Protein AF-A0A8T1C5H4-F1 (afdb_monomer_lite)

Structure (mmCIF, N/CA/C/O backbone):
data_AF-A0A8T1C5H4-F1
#
_entry.id   AF-A0A8T1C5H4-F1
#
loop_
_atom_site.group_PDB
_atom_site.id
_atom_site.type_symbol
_atom_site.label_atom_id
_atom_site.label_alt_id
_atom_site.label_comp_id
_atom_site.label_asym_id
_atom_site.label_entity_id
_atom_site.label_seq_id
_atom_site.pdbx_PDB_ins_code
_atom_site.Cartn_x
_atom_site.Cartn_y
_atom_site.Cartn_z
_atom_site.occupancy
_atom_site.B_iso_or_equiv
_atom_site.auth_seq_id
_atom_site.auth_comp_id
_atom_site.auth_asym_id
_atom_site.auth_atom_id
_atom_site.pdbx_PDB_model_num
ATOM 1 N N . MET A 1 1 ? -8.746 -20.537 15.051 1.00 35.34 1 MET A N 1
ATOM 2 C CA . MET A 1 1 ? -10.133 -20.468 15.560 1.00 35.34 1 MET A CA 1
ATOM 3 C C . MET A 1 1 ? -10.384 -19.018 15.946 1.00 35.34 1 MET A C 1
ATOM 5 O O . MET A 1 1 ? -9.800 -18.559 16.916 1.00 35.34 1 MET A O 1
ATOM 9 N N . VAL A 1 2 ? -11.097 -18.252 15.117 1.00 45.50 2 VAL A N 1
ATOM 10 C CA . VAL A 1 2 ? -11.329 -16.818 15.372 1.00 45.50 2 VAL A CA 1
ATOM 11 C C . VAL A 1 2 ? -12.576 -16.686 16.237 1.00 45.50 2 VAL A C 1
ATOM 13 O O . VAL A 1 2 ? -13.652 -17.126 15.845 1.00 45.50 2 VAL A O 1
ATOM 16 N N . ASN A 1 3 ? -12.412 -16.151 17.444 1.00 45.94 3 ASN A N 1
ATOM 17 C CA . ASN A 1 3 ? -13.494 -15.988 18.408 1.00 45.94 3 ASN A CA 1
ATOM 18 C C . ASN A 1 3 ? -14.272 -14.705 18.080 1.00 45.94 3 ASN A C 1
ATOM 20 O O . ASN A 1 3 ? -13.856 -13.607 18.443 1.00 45.94 3 ASN A O 1
ATOM 24 N N . PHE A 1 4 ? -15.404 -14.842 17.386 1.00 54.69 4 PHE A N 1
ATOM 25 C CA . PHE A 1 4 ? -16.305 -13.732 17.039 1.00 54.69 4 PHE A CA 1
ATOM 26 C C . PHE A 1 4 ? -17.114 -13.200 18.244 1.00 54.69 4 PHE A C 1
ATOM 28 O O . PHE A 1 4 ? -17.882 -12.255 18.101 1.00 54.69 4 PHE A O 1
ATOM 35 N N . ALA A 1 5 ? -16.957 -13.810 19.426 1.00 46.12 5 ALA A N 1
ATOM 36 C CA . ALA A 1 5 ? -17.817 -13.600 20.592 1.00 46.12 5 ALA A CA 1
ATOM 37 C C . ALA A 1 5 ? -17.280 -12.618 21.653 1.00 46.12 5 ALA A C 1
ATOM 39 O O . ALA A 1 5 ? -18.001 -12.312 22.600 1.00 46.12 5 ALA A O 1
ATOM 40 N N . LEU A 1 6 ? -16.058 -12.087 21.525 1.00 53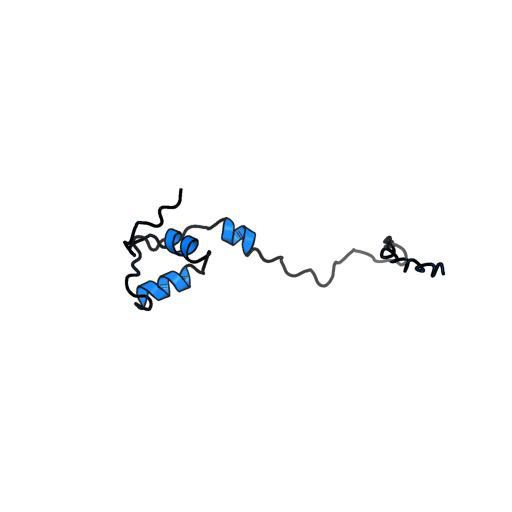.03 6 LEU A N 1
ATOM 41 C CA . LEU A 1 6 ? -15.584 -11.041 22.440 1.00 53.03 6 LEU A CA 1
ATOM 42 C C . LEU A 1 6 ? -16.110 -9.683 21.969 1.00 53.03 6 LEU A C 1
ATOM 44 O O . LEU A 1 6 ? -15.511 -9.019 21.125 1.00 53.03 6 LEU A O 1
ATOM 48 N N . ARG A 1 7 ? -17.270 -9.323 22.527 1.00 52.03 7 ARG A N 1
ATOM 49 C CA . ARG A 1 7 ? -17.967 -8.029 22.429 1.00 52.03 7 ARG A CA 1
ATOM 50 C C . ARG A 1 7 ? -17.200 -6.851 23.027 1.00 52.03 7 ARG A C 1
ATOM 52 O O . ARG A 1 7 ? -17.704 -5.732 23.003 1.00 52.03 7 ARG A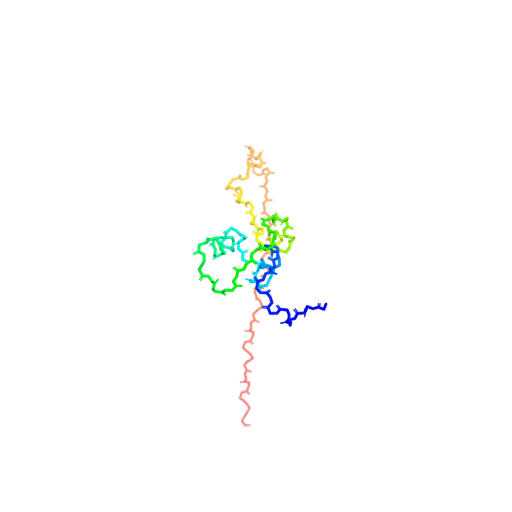 O 1
ATOM 59 N N . ASP A 1 8 ? -16.002 -7.073 23.535 1.00 60.97 8 ASP A N 1
ATOM 60 C CA . ASP A 1 8 ? -15.205 -5.996 24.076 1.00 60.97 8 ASP A CA 1
ATOM 61 C C . ASP A 1 8 ? -14.574 -5.301 22.876 1.00 60.97 8 ASP A C 1
ATOM 63 O O . ASP A 1 8 ? -13.629 -5.804 22.269 1.00 60.97 8 ASP A O 1
ATOM 67 N N . GLY A 1 9 ? -15.088 -4.128 22.505 1.00 62.69 9 GLY A N 1
ATOM 68 C CA . GLY A 1 9 ? -14.465 -3.260 21.499 1.00 62.69 9 GLY A CA 1
ATOM 69 C C . GLY A 1 9 ? -13.077 -2.743 21.914 1.00 62.69 9 GLY A C 1
ATOM 70 O O . GLY A 1 9 ? -12.555 -1.805 21.329 1.00 62.69 9 GLY A O 1
ATOM 71 N N . VAL A 1 10 ? -12.473 -3.381 22.913 1.00 77.50 10 VAL A N 1
ATOM 72 C CA . VAL A 1 10 ? -11.197 -3.137 23.554 1.00 77.50 10 VAL A CA 1
ATOM 73 C C . VAL A 1 10 ? -10.236 -4.215 23.041 1.00 77.50 10 VAL A C 1
ATOM 75 O O . VAL A 1 10 ? -10.165 -5.311 23.588 1.00 77.50 10 VAL A O 1
ATOM 78 N N . THR A 1 11 ? -9.511 -3.929 21.958 1.00 88.06 11 THR A N 1
ATOM 79 C CA . THR A 1 11 ? -8.498 -4.850 21.401 1.00 88.06 11 THR A CA 1
ATOM 80 C C . THR A 1 11 ? -7.264 -4.100 20.916 1.00 88.06 11 THR A C 1
ATOM 82 O O . THR A 1 11 ? -7.275 -2.876 20.794 1.00 88.06 11 THR A O 1
ATOM 85 N N . ASP A 1 12 ? -6.189 -4.822 20.615 1.00 93.38 12 ASP A N 1
ATOM 86 C CA . ASP A 1 12 ? -4.969 -4.236 20.060 1.00 93.38 12 ASP A CA 1
ATOM 87 C C . ASP A 1 12 ? -5.173 -3.685 18.642 1.00 93.38 12 ASP A C 1
ATOM 89 O O . ASP A 1 12 ? -6.010 -4.167 17.872 1.00 93.38 12 ASP A O 1
ATOM 93 N N . LEU A 1 13 ? -4.359 -2.693 18.272 1.00 95.06 13 LEU A N 1
ATOM 94 C CA . LEU A 1 13 ? -4.361 -2.090 16.937 1.00 95.06 13 LEU A CA 1
ATOM 95 C C . LEU A 1 13 ? -4.140 -3.130 15.824 1.00 95.06 13 LEU A C 1
ATOM 97 O O . LEU A 1 13 ? -4.783 -3.052 14.778 1.00 95.06 13 LEU A O 1
ATOM 101 N N . GLN A 1 14 ? -3.293 -4.134 16.072 1.00 94.94 14 GLN A N 1
ATOM 102 C CA . GLN A 1 14 ? -3.065 -5.263 15.164 1.00 94.94 14 GLN A CA 1
ATOM 103 C C . GLN A 1 14 ? -4.344 -6.083 14.919 1.00 94.94 14 GLN A C 1
ATOM 105 O O . GLN A 1 14 ? -4.675 -6.418 13.784 1.00 94.94 14 GLN A O 1
ATOM 110 N N . CYS A 1 15 ? -5.109 -6.355 15.978 1.00 93.69 15 CYS A N 1
ATOM 111 C CA . CYS A 1 15 ? -6.347 -7.127 15.891 1.00 93.69 15 CYS A CA 1
ATOM 112 C C . CYS A 1 15 ? -7.419 -6.362 15.101 1.00 93.69 15 CYS A C 1
ATOM 114 O O . CYS A 1 15 ? -8.063 -6.920 14.211 1.00 93.69 15 CYS A O 1
ATOM 116 N N . TRP A 1 16 ? -7.567 -5.059 15.362 1.00 94.25 16 TRP A N 1
ATOM 117 C CA . TRP A 1 16 ? -8.450 -4.199 14.573 1.00 94.25 16 TRP A CA 1
ATOM 118 C C . TRP A 1 16 ? -8.031 -4.126 13.102 1.00 94.25 16 TRP A C 1
ATOM 120 O O . TRP A 1 16 ? -8.892 -4.169 12.223 1.00 94.25 16 TRP A O 1
ATOM 130 N N . HIS A 1 17 ? -6.726 -4.059 12.826 1.00 95.56 17 HIS A N 1
ATOM 131 C CA . HIS A 1 17 ? -6.182 -4.092 11.470 1.00 95.56 17 HIS A CA 1
ATOM 132 C C . HIS A 1 17 ? -6.627 -5.336 10.701 1.00 95.56 17 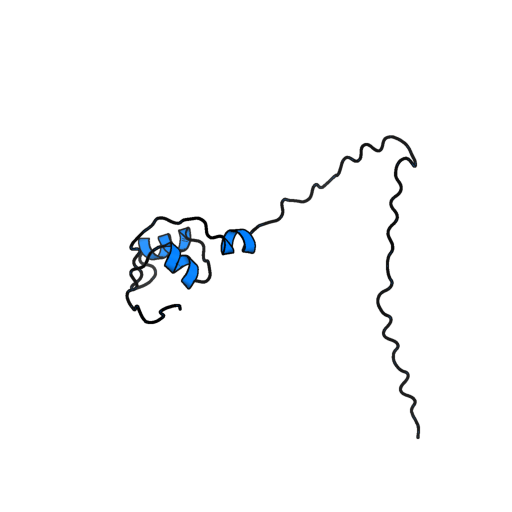HIS A C 1
ATOM 134 O O . HIS A 1 17 ? -7.146 -5.206 9.594 1.00 95.56 17 HIS A O 1
ATOM 140 N N . GLU A 1 18 ? -6.486 -6.521 11.289 1.00 94.12 18 GLU A N 1
ATOM 141 C CA . GLU A 1 18 ? -6.877 -7.787 10.661 1.00 94.12 18 GLU A CA 1
ATOM 142 C C . GLU A 1 18 ? -8.401 -7.908 10.509 1.00 94.12 18 GLU A C 1
ATOM 144 O O . GLU A 1 18 ? -8.891 -8.234 9.427 1.00 94.12 18 GLU A O 1
ATOM 149 N N . ARG A 1 19 ? -9.170 -7.563 11.553 1.00 92.31 19 ARG A N 1
ATOM 150 C CA . ARG A 1 19 ? -10.645 -7.631 11.548 1.00 92.31 19 ARG A CA 1
ATOM 151 C C . ARG A 1 19 ? -11.288 -6.714 10.510 1.00 92.31 19 ARG A C 1
ATOM 153 O O . ARG A 1 19 ? -12.290 -7.089 9.910 1.00 92.31 19 ARG A O 1
ATOM 160 N N . LEU A 1 20 ? -10.716 -5.532 10.285 1.00 92.81 20 LEU A N 1
ATOM 161 C CA . LEU A 1 20 ? -11.211 -4.551 9.313 1.00 92.81 20 LEU A CA 1
ATOM 162 C C . LEU A 1 20 ? -10.664 -4.784 7.895 1.00 92.81 20 LEU A C 1
ATOM 164 O O . LEU A 1 20 ? -10.660 -3.867 7.073 1.00 92.81 20 LEU A O 1
ATOM 168 N N . GLY A 1 21 ? -10.176 -5.993 7.599 1.00 94.56 21 GLY A N 1
ATOM 169 C CA . GLY A 1 21 ? -9.713 -6.354 6.261 1.00 94.56 21 GLY A CA 1
ATOM 170 C C . GLY A 1 21 ? -8.388 -5.693 5.896 1.00 94.56 21 GLY A C 1
ATOM 171 O O . GLY A 1 21 ? -8.211 -5.209 4.778 1.00 94.56 21 GLY A O 1
ATOM 172 N N . HIS A 1 22 ? -7.453 -5.649 6.843 1.00 95.56 22 HIS A N 1
ATOM 173 C CA . HIS A 1 22 ? -6.121 -5.081 6.659 1.00 95.56 22 HIS A CA 1
ATOM 174 C C . HIS A 1 22 ? -6.127 -3.580 6.314 1.00 95.56 22 HIS A C 1
ATOM 176 O O . HIS A 1 22 ? -5.308 -3.099 5.520 1.00 95.56 22 HIS A O 1
ATOM 182 N N . MET A 1 23 ? -7.043 -2.809 6.906 1.00 94.81 23 MET A N 1
ATOM 183 C CA . MET A 1 23 ? -7.109 -1.349 6.755 1.00 94.81 23 MET A CA 1
ATOM 184 C C . MET A 1 23 ? -5.833 -0.664 7.278 1.00 94.81 23 MET A C 1
ATOM 186 O O . MET A 1 23 ? -5.161 -1.187 8.161 1.00 94.81 23 MET A O 1
ATOM 190 N N . ASN A 1 24 ? -5.469 0.513 6.752 1.00 94.94 24 ASN A N 1
ATOM 191 C CA . ASN A 1 24 ? -4.304 1.258 7.247 1.00 94.94 24 ASN A CA 1
ATOM 192 C C . ASN A 1 24 ? -4.404 1.483 8.782 1.00 94.94 24 ASN A C 1
ATOM 194 O O . ASN A 1 24 ? -5.354 2.135 9.225 1.00 94.94 24 ASN A O 1
ATOM 198 N N . PRO A 1 25 ? -3.424 1.015 9.583 1.00 95.44 25 PRO A N 1
ATOM 199 C CA . PRO A 1 25 ? -3.412 1.172 11.042 1.00 95.44 25 PRO A CA 1
ATOM 200 C C . PRO A 1 25 ? -3.529 2.624 11.510 1.00 95.44 25 PRO A C 1
ATOM 202 O O . PRO A 1 25 ? -4.090 2.898 12.566 1.00 95.44 25 PRO A O 1
ATOM 205 N N . GLN A 1 26 ? -3.043 3.578 10.713 1.00 95.88 26 GLN A N 1
ATOM 206 C CA . GLN A 1 26 ? -3.146 5.006 11.017 1.00 95.88 26 GLN A CA 1
ATOM 207 C C . GLN A 1 26 ? -4.604 5.481 11.023 1.00 95.88 26 GLN A C 1
ATOM 209 O O . GLN A 1 26 ? -4.985 6.269 11.884 1.00 95.88 26 GLN A O 1
ATOM 214 N N . TYR A 1 27 ? -5.438 4.978 10.107 1.00 96.12 27 TYR A N 1
ATOM 215 C CA . TYR A 1 27 ? -6.865 5.308 10.079 1.00 96.12 27 TYR A CA 1
ATOM 216 C C . TYR A 1 27 ? -7.620 4.640 11.221 1.00 96.12 27 TYR A C 1
ATOM 218 O O . TYR A 1 27 ? -8.487 5.264 11.818 1.00 96.12 27 TYR A O 1
ATOM 226 N N . ILE A 1 28 ? -7.240 3.418 11.586 1.00 95.75 28 ILE A N 1
ATOM 227 C CA . ILE A 1 28 ? -7.802 2.714 12.745 1.00 95.75 28 ILE A CA 1
ATOM 228 C C . ILE A 1 28 ? -7.498 3.479 14.034 1.00 95.75 28 ILE A C 1
ATOM 230 O O . ILE A 1 28 ? -8.386 3.705 14.852 1.00 95.75 28 ILE A O 1
ATOM 234 N N . ARG A 1 29 ? -6.258 3.957 14.181 1.00 95.06 29 ARG A N 1
ATOM 235 C CA . ARG A 1 29 ? -5.864 4.818 15.296 1.00 95.06 29 ARG A CA 1
ATOM 236 C C . ARG A 1 29 ? -6.652 6.124 15.313 1.00 95.06 29 ARG A C 1
ATOM 238 O O . ARG A 1 29 ? -7.145 6.501 16.366 1.00 95.06 29 ARG A O 1
ATOM 245 N N . LYS A 1 30 ? -6.819 6.769 14.157 1.00 95.62 30 LYS A N 1
ATOM 246 C CA . LYS A 1 30 ? -7.624 7.988 14.026 1.00 95.62 30 LYS A CA 1
ATOM 247 C C . LYS A 1 30 ? -9.080 7.763 14.448 1.00 95.62 30 LYS A C 1
ATOM 249 O O . LYS A 1 30 ? -9.608 8.556 15.214 1.00 95.62 30 LYS A O 1
ATOM 254 N N . MET A 1 31 ? -9.702 6.665 14.008 1.00 95.06 31 MET A N 1
ATOM 255 C CA . MET A 1 31 ? -11.081 6.323 14.377 1.00 95.06 31 MET A CA 1
ATOM 256 C C . MET A 1 31 ? -11.262 6.173 15.889 1.00 95.06 31 MET A C 1
ATOM 258 O O . MET A 1 31 ? -12.241 6.681 16.428 1.00 95.06 31 MET A O 1
ATOM 262 N N . ALA A 1 32 ? -10.312 5.522 16.566 1.00 92.88 32 ALA A N 1
ATOM 263 C CA . ALA A 1 32 ? -10.343 5.383 18.018 1.00 92.88 32 ALA A CA 1
ATOM 264 C C . ALA A 1 32 ? -10.042 6.707 18.748 1.00 92.88 32 ALA A C 1
ATOM 266 O O . ALA A 1 32 ? -10.674 7.006 19.756 1.00 92.88 32 ALA A O 1
ATOM 267 N N . ASP A 1 33 ? -9.094 7.504 18.248 1.00 92.94 33 ASP A N 1
ATOM 268 C CA . ASP A 1 33 ? -8.603 8.713 18.933 1.00 92.94 33 ASP A CA 1
ATOM 269 C C . ASP A 1 33 ? -9.568 9.889 18.822 1.00 92.94 33 ASP A C 1
ATOM 271 O O . ASP A 1 33 ? -9.709 10.667 19.761 1.00 92.94 33 ASP A O 1
ATOM 275 N N . GLU A 1 34 ? -10.254 9.997 17.689 1.00 95.56 34 GLU A N 1
ATOM 276 C CA . GLU A 1 34 ? -11.264 11.025 17.442 1.00 95.56 34 GLU A CA 1
ATOM 277 C C . GLU A 1 34 ? -12.677 10.562 17.838 1.00 95.56 34 GLU A C 1
ATOM 279 O O . GLU A 1 34 ? -13.636 11.305 17.651 1.00 95.56 34 GLU A O 1
ATOM 284 N N . GLY A 1 35 ? -12.825 9.344 18.378 1.00 92.12 35 GLY A N 1
ATOM 285 C CA . GLY A 1 35 ? -14.123 8.806 18.792 1.00 92.12 35 GLY A CA 1
ATOM 286 C C . GLY A 1 35 ? -15.116 8.648 17.635 1.00 92.12 35 GLY A C 1
ATOM 287 O O . GLY A 1 35 ? -16.317 8.804 17.831 1.00 92.12 35 GLY A O 1
ATOM 288 N N . LEU A 1 36 ? -14.628 8.353 16.424 1.00 93.88 36 LEU A N 1
ATOM 289 C CA . LEU A 1 36 ? -15.462 8.244 15.216 1.00 93.88 36 LEU A CA 1
ATOM 290 C C . LEU A 1 36 ? -16.305 6.962 15.184 1.00 93.88 36 LEU A C 1
ATOM 292 O O . LEU A 1 36 ? -17.236 6.861 14.388 1.00 93.88 36 LEU A O 1
ATOM 296 N N . VAL A 1 37 ? -15.951 5.970 16.005 1.00 89.88 37 VAL A N 1
ATOM 297 C CA . VAL A 1 37 ? -16.634 4.677 16.091 1.00 89.88 37 VAL A CA 1
ATOM 298 C C . VAL A 1 37 ? -16.986 4.398 17.544 1.00 89.88 37 VAL A C 1
ATOM 300 O O . VAL A 1 37 ? -16.112 4.296 18.407 1.00 89.88 37 VAL A O 1
ATOM 303 N N . GLU A 1 38 ? -18.278 4.250 17.809 1.00 88.19 38 GLU A N 1
ATOM 304 C CA . GLU A 1 38 ? -18.784 3.976 19.147 1.00 88.19 38 GLU A CA 1
ATOM 305 C C . GLU A 1 38 ? -18.332 2.589 19.632 1.00 88.19 38 GLU A C 1
ATOM 307 O O . GLU A 1 38 ? -18.368 1.601 18.896 1.00 88.19 38 GLU A O 1
ATOM 312 N N . GLY A 1 39 ? -17.859 2.522 20.878 1.00 86.69 39 GLY A N 1
ATOM 313 C CA . GLY A 1 39 ? -17.359 1.287 21.484 1.00 86.69 39 GLY A CA 1
ATOM 314 C C . GLY A 1 39 ? -15.966 0.847 21.022 1.00 86.69 39 GLY A C 1
ATOM 315 O O . GLY A 1 39 ? -15.487 -0.178 21.495 1.00 86.69 39 GLY A O 1
ATOM 316 N N . MET A 1 40 ? -15.287 1.596 20.147 1.00 89.06 40 MET A N 1
ATOM 317 C CA . MET A 1 40 ? -13.927 1.271 19.715 1.00 89.06 40 MET A CA 1
ATOM 318 C C . MET A 1 40 ? -12.881 1.801 20.704 1.00 89.06 40 MET A C 1
ATOM 320 O O . MET A 1 40 ? -12.762 3.000 20.935 1.00 89.06 40 MET A O 1
ATOM 324 N N . MET A 1 41 ? -12.073 0.900 21.251 1.00 88.88 41 MET A N 1
ATOM 325 C CA . MET A 1 41 ? -10.987 1.190 22.180 1.00 88.88 41 MET A CA 1
ATOM 326 C C . MET A 1 41 ? -9.735 0.381 21.818 1.00 88.88 41 MET A C 1
ATOM 328 O O . MET A 1 41 ? -9.796 -0.806 21.487 1.00 88.88 41 MET A O 1
ATOM 332 N N . 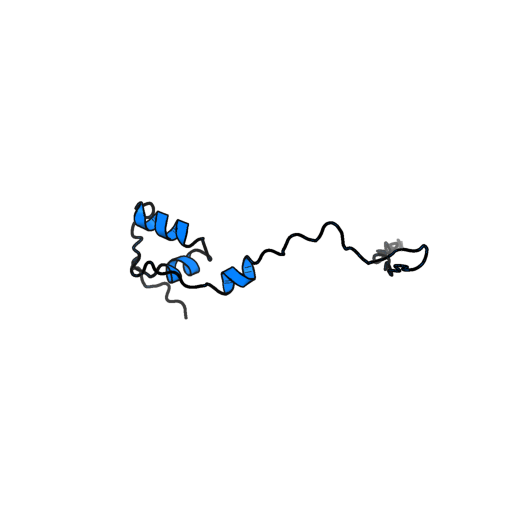LEU A 1 42 ? -8.572 1.031 21.894 1.00 91.06 42 LEU A N 1
ATOM 333 C CA . LEU A 1 42 ? -7.277 0.402 21.629 1.00 91.06 42 LEU A CA 1
ATOM 334 C C . LEU A 1 42 ? -6.569 0.059 22.942 1.00 91.06 42 LEU A C 1
ATOM 336 O O . LEU A 1 42 ? -6.188 0.969 23.675 1.00 91.06 42 LEU A O 1
ATOM 340 N N . GLN A 1 43 ? -6.349 -1.233 23.214 1.00 89.94 43 GLN A N 1
ATOM 341 C CA . GLN A 1 43 ? -5.548 -1.682 24.367 1.00 89.94 43 GLN A CA 1
ATOM 342 C C . GLN A 1 43 ? -4.064 -1.372 24.160 1.00 89.94 43 GLN A C 1
ATOM 344 O O . GLN A 1 43 ? -3.431 -0.721 24.991 1.00 89.94 43 GLN A O 1
ATOM 349 N N . ARG A 1 44 ? -3.514 -1.800 23.018 1.00 90.19 44 ARG A N 1
ATOM 350 C CA . ARG A 1 44 ? -2.162 -1.458 22.570 1.00 90.19 44 ARG A CA 1
ATOM 351 C C . ARG A 1 44 ? -2.205 -0.715 21.246 1.00 90.19 44 ARG A C 1
ATOM 353 O O . ARG A 1 44 ? -2.894 -1.105 20.305 1.00 90.19 44 ARG A O 1
ATOM 360 N N . ARG A 1 45 ? -1.420 0.361 21.183 1.00 91.94 45 ARG A N 1
ATOM 361 C CA . ARG A 1 45 ? -1.282 1.245 20.011 1.00 91.94 45 ARG A CA 1
ATOM 362 C C . ARG A 1 45 ? -0.062 0.929 19.147 1.00 91.94 45 ARG A C 1
ATOM 364 O O . ARG A 1 45 ? 0.142 1.586 18.131 1.00 91.94 45 ARG A O 1
ATOM 371 N N . GLN A 1 46 ? 0.767 -0.019 19.574 1.00 93.00 46 GLN A N 1
ATOM 372 C CA . GLN A 1 46 ? 1.864 -0.525 18.758 1.00 93.00 46 GLN A CA 1
ATOM 373 C C . GLN A 1 46 ? 1.288 -1.317 17.585 1.00 93.00 46 GLN A C 1
ATOM 375 O O . GLN A 1 46 ? 0.295 -2.031 17.731 1.00 93.00 46 GLN A O 1
ATOM 380 N N . PHE A 1 47 ? 1.894 -1.127 16.421 1.00 94.44 47 PHE A N 1
ATOM 381 C CA . PHE A 1 47 ? 1.573 -1.860 15.211 1.00 94.44 47 PHE A CA 1
ATOM 382 C C . PHE A 1 47 ? 2.865 -2.457 14.683 1.00 94.44 47 PHE A C 1
ATOM 384 O O . PHE A 1 47 ? 3.810 -1.717 14.397 1.00 94.44 47 PHE A O 1
ATOM 391 N N . ASP A 1 48 ? 2.877 -3.776 14.568 1.00 93.75 48 ASP A N 1
ATOM 392 C CA . ASP A 1 48 ? 3.985 -4.513 13.988 1.00 93.75 48 ASP A CA 1
ATOM 393 C C . ASP A 1 48 ? 3.747 -4.724 12.493 1.00 93.75 48 ASP A C 1
ATOM 395 O O . ASP A 1 48 ? 2.684 -4.441 11.941 1.00 93.75 48 ASP A O 1
ATOM 399 N N . MET A 1 49 ? 4.764 -5.213 11.796 1.00 93.56 49 MET A N 1
ATOM 400 C CA . MET A 1 49 ? 4.641 -5.517 10.378 1.00 93.56 49 MET A CA 1
ATOM 401 C C . MET A 1 49 ? 3.563 -6.588 10.138 1.00 93.56 49 MET A C 1
ATOM 403 O O . MET A 1 49 ? 3.574 -7.648 10.755 1.00 93.56 49 MET A O 1
ATOM 407 N N . CYS A 1 50 ? 2.661 -6.339 9.187 1.00 95.88 50 CYS A N 1
ATOM 408 C CA . CYS A 1 50 ? 1.701 -7.336 8.719 1.00 95.88 50 CYS A CA 1
ATOM 409 C C . CYS A 1 50 ? 2.192 -7.963 7.406 1.00 95.88 50 CYS A C 1
ATOM 411 O O . CYS A 1 50 ? 2.177 -7.308 6.360 1.00 95.88 50 CYS A O 1
ATOM 413 N N . GLU A 1 51 ? 2.581 -9.239 7.445 1.00 95.06 51 GLU A N 1
ATOM 414 C CA . GLU A 1 51 ? 3.083 -9.982 6.277 1.00 95.06 51 GLU A CA 1
ATOM 415 C C . GLU A 1 51 ? 2.065 -10.026 5.128 1.00 95.06 51 GLU A C 1
ATOM 417 O O . GLU A 1 51 ? 2.412 -9.783 3.971 1.00 95.06 51 GLU A O 1
ATOM 422 N N . ALA A 1 52 ? 0.782 -10.239 5.444 1.00 95.25 52 ALA A N 1
ATOM 423 C CA . ALA A 1 52 ? -0.295 -10.248 4.454 1.00 95.25 52 ALA A CA 1
ATOM 424 C C . ALA A 1 52 ? -0.420 -8.899 3.726 1.00 95.25 52 ALA A C 1
ATOM 426 O O . ALA A 1 52 ? -0.597 -8.859 2.507 1.00 95.25 52 ALA A O 1
ATOM 427 N N . CYS A 1 53 ? -0.268 -7.781 4.447 1.00 95.81 53 CYS A N 1
ATOM 428 C CA . CYS A 1 53 ? -0.207 -6.458 3.827 1.00 95.81 53 CYS A CA 1
ATOM 429 C C . CYS A 1 53 ? 1.028 -6.291 2.957 1.00 95.81 53 CYS A C 1
ATOM 431 O O . CYS A 1 53 ? 0.920 -5.726 1.872 1.00 95.81 53 CYS A O 1
ATOM 433 N N . GLN A 1 54 ? 2.189 -6.729 3.439 1.00 93.88 54 GLN A N 1
ATOM 434 C CA . GLN A 1 54 ? 3.436 -6.572 2.709 1.00 93.88 54 GLN A CA 1
ATOM 435 C C . GLN A 1 54 ? 3.357 -7.294 1.367 1.00 93.88 54 GLN A C 1
ATOM 437 O O . GLN A 1 54 ? 3.618 -6.667 0.352 1.00 93.88 54 GLN A O 1
ATOM 442 N N . LEU A 1 55 ? 2.904 -8.549 1.353 1.00 94.12 55 LEU A N 1
ATOM 443 C CA . LEU A 1 55 ? 2.747 -9.343 0.134 1.00 94.12 55 LEU A CA 1
ATOM 444 C C . LEU A 1 55 ? 1.601 -8.831 -0.751 1.00 94.12 55 LEU A C 1
ATOM 446 O O . LEU A 1 55 ? 1.763 -8.698 -1.961 1.00 94.12 55 LEU A O 1
ATOM 450 N N . GLY A 1 56 ? 0.448 -8.508 -0.159 1.00 93.62 56 GLY A N 1
ATOM 451 C CA . GLY A 1 56 ? -0.752 -8.120 -0.907 1.00 93.62 56 GLY A CA 1
ATOM 452 C C . GLY A 1 56 ? -0.735 -6.687 -1.444 1.00 93.62 56 GLY A C 1
ATOM 453 O O . GLY A 1 56 ? -1.416 -6.385 -2.421 1.00 93.62 56 GLY A O 1
ATOM 454 N N . LYS A 1 57 ? 0.031 -5.787 -0.818 1.00 92.44 57 LYS A N 1
ATOM 455 C CA . LYS A 1 57 ? 0.143 -4.371 -1.211 1.00 92.44 57 LYS A CA 1
ATOM 456 C C . LYS A 1 57 ? 1.528 -4.015 -1.739 1.00 92.44 57 LYS A C 1
ATOM 458 O O . LYS A 1 57 ? 1.792 -2.834 -1.984 1.00 92.44 57 LYS A O 1
ATOM 463 N N . GLN A 1 58 ? 2.406 -5.003 -1.928 1.00 90.81 58 GLN A N 1
ATOM 464 C CA . GLN A 1 58 ? 3.692 -4.786 -2.574 1.00 90.81 58 GLN A CA 1
ATOM 465 C C . GLN A 1 58 ? 3.462 -4.168 -3.951 1.00 90.81 58 GLN A C 1
ATOM 467 O O . GLN A 1 58 ? 2.763 -4.722 -4.797 1.00 90.81 58 GLN A O 1
ATOM 472 N N . ARG A 1 59 ? 4.072 -3.008 -4.191 1.00 88.69 59 ARG A N 1
ATOM 473 C CA . ARG A 1 59 ? 4.098 -2.397 -5.519 1.00 88.69 59 ARG A CA 1
ATOM 474 C C . ARG A 1 59 ? 5.389 -2.782 -6.217 1.00 88.69 59 ARG A C 1
ATOM 476 O O . ARG A 1 59 ? 6.463 -2.735 -5.613 1.00 88.69 59 ARG A O 1
ATOM 483 N N . ALA A 1 60 ? 5.285 -3.138 -7.494 1.00 87.12 60 ALA A N 1
ATOM 484 C CA . ALA A 1 60 ? 6.463 -3.250 -8.335 1.00 87.12 60 ALA A CA 1
ATOM 485 C C . ALA A 1 60 ? 7.155 -1.881 -8.399 1.00 87.12 60 ALA A C 1
ATOM 487 O O . ALA A 1 60 ? 6.493 -0.837 -8.428 1.00 87.12 60 ALA A O 1
ATOM 488 N N . LYS A 1 61 ? 8.490 -1.881 -8.417 1.00 86.62 61 LYS A N 1
ATOM 489 C CA . LYS A 1 61 ? 9.236 -0.662 -8.737 1.00 86.62 61 LYS A CA 1
ATOM 490 C C . LYS A 1 61 ? 8.837 -0.205 -10.139 1.00 86.62 61 LYS A C 1
ATOM 492 O O . LYS A 1 61 ? 8.503 -1.034 -10.986 1.00 86.62 61 LYS A O 1
ATOM 497 N N . ALA A 1 62 ? 8.879 1.104 -10.374 1.00 87.88 62 ALA A N 1
ATOM 498 C CA . ALA A 1 62 ? 8.673 1.632 -11.713 1.00 87.88 62 ALA A CA 1
ATOM 499 C C . ALA A 1 62 ? 9.649 0.947 -12.679 1.00 87.88 62 ALA A C 1
ATOM 501 O O . ALA A 1 62 ? 10.835 0.802 -12.367 1.00 87.88 62 ALA A O 1
ATOM 502 N N . ALA A 1 63 ? 9.132 0.498 -13.822 1.00 86.06 63 ALA A N 1
ATOM 503 C CA . ALA A 1 63 ? 9.975 -0.072 -14.856 1.00 86.06 63 ALA A CA 1
ATOM 504 C C . ALA A 1 63 ? 10.988 0.982 -15.317 1.00 86.06 63 ALA A C 1
ATOM 506 O O . ALA A 1 63 ? 10.660 2.166 -15.441 1.00 86.06 63 ALA A O 1
ATOM 507 N N . LEU A 1 64 ? 12.220 0.545 -15.572 1.00 86.81 64 LEU A N 1
ATOM 508 C CA . LEU A 1 64 ? 13.208 1.396 -16.218 1.00 86.81 64 LEU A CA 1
ATOM 509 C C . LEU A 1 64 ? 12.684 1.757 -17.609 1.00 86.81 64 LEU A C 1
ATOM 511 O O . LEU A 1 64 ? 12.362 0.874 -18.401 1.00 86.81 64 LEU A O 1
ATOM 515 N N . GLN A 1 65 ? 12.584 3.055 -17.894 1.00 83.25 65 GLN A N 1
ATOM 516 C CA . GLN A 1 65 ? 12.097 3.541 -19.190 1.00 83.25 65 GLN A CA 1
ATOM 517 C C . GLN A 1 65 ? 13.073 3.215 -20.323 1.00 83.25 65 GLN A C 1
ATOM 519 O O . GLN A 1 65 ? 12.669 3.046 -21.469 1.00 83.25 65 GLN A O 1
ATOM 524 N N . HIS A 1 66 ? 14.358 3.103 -19.990 1.00 82.81 66 HIS A N 1
ATOM 525 C CA . HIS A 1 66 ? 15.406 2.721 -20.912 1.00 82.81 66 HIS A CA 1
ATOM 526 C C . HIS A 1 66 ? 16.336 1.724 -20.230 1.00 82.81 66 HIS A C 1
ATOM 528 O O . HIS A 1 66 ? 16.798 1.951 -19.111 1.00 82.81 66 HIS A O 1
ATOM 534 N N . LEU A 1 67 ? 16.604 0.618 -20.916 1.00 82.38 67 LEU A N 1
ATOM 535 C CA . LEU A 1 67 ? 17.674 -0.297 -20.555 1.00 82.38 67 LEU A CA 1
ATOM 536 C C . LEU A 1 67 ? 18.861 0.071 -21.436 1.00 82.38 67 LEU A C 1
ATOM 538 O O . LEU A 1 67 ? 18.775 -0.070 -22.655 1.00 82.38 67 LEU A O 1
ATOM 542 N N . ASP A 1 68 ? 19.943 0.562 -20.836 1.00 86.69 68 ASP A N 1
ATOM 543 C CA . ASP A 1 68 ? 21.211 0.630 -21.552 1.00 86.69 68 ASP A CA 1
ATOM 544 C C . ASP A 1 68 ? 21.703 -0.803 -21.773 1.00 86.69 68 ASP A C 1
ATOM 546 O O . ASP A 1 68 ? 21.934 -1.552 -20.823 1.00 86.69 68 ASP A O 1
ATOM 550 N N . ARG A 1 69 ? 21.763 -1.208 -23.041 1.00 84.62 69 ARG A N 1
ATOM 551 C CA . ARG A 1 69 ? 22.186 -2.552 -23.446 1.00 84.62 69 ARG A CA 1
ATOM 552 C C . ARG A 1 69 ? 23.635 -2.581 -23.926 1.00 84.62 69 ARG A C 1
ATOM 554 O O . ARG A 1 69 ? 24.082 -3.636 -24.354 1.00 84.62 69 ARG A O 1
ATOM 561 N N . GLY A 1 70 ? 24.337 -1.444 -23.902 1.00 89.44 70 GLY A N 1
ATOM 562 C CA . GLY A 1 70 ? 25.719 -1.347 -24.368 1.00 89.4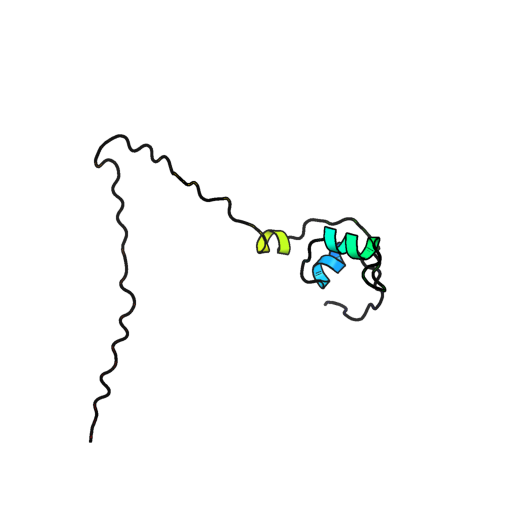4 70 GLY A CA 1
ATOM 563 C C . GLY A 1 70 ? 25.904 -1.622 -25.864 1.00 89.44 70 GLY A C 1
ATOM 564 O O . GLY A 1 70 ? 27.012 -1.926 -26.280 1.00 89.44 70 GLY A O 1
ATOM 565 N N . VAL A 1 71 ? 24.838 -1.534 -26.669 1.00 90.38 71 VAL A N 1
ATOM 566 C CA . VAL A 1 71 ? 24.893 -1.767 -28.121 1.00 90.38 71 VAL A CA 1
ATOM 567 C C . VAL A 1 71 ? 25.450 -0.521 -28.801 1.00 90.38 71 VAL A C 1
ATOM 569 O O . VAL A 1 71 ? 24.811 0.531 -28.805 1.00 90.38 71 VAL A O 1
ATOM 572 N N . THR A 1 72 ? 26.641 -0.641 -29.374 1.00 91.44 72 THR A N 1
ATOM 573 C CA . THR A 1 72 ? 27.400 0.469 -29.968 1.00 91.44 72 THR A CA 1
ATOM 574 C C . THR A 1 72 ? 27.488 0.374 -31.486 1.00 91.44 72 THR A C 1
ATOM 576 O O . THR A 1 72 ? 27.667 1.394 -32.155 1.00 91.44 72 THR A O 1
ATOM 579 N N . GLN A 1 73 ? 27.332 -0.828 -32.049 1.00 93.00 73 GLN A N 1
ATOM 580 C CA . GLN A 1 73 ? 27.475 -1.083 -33.482 1.00 93.00 73 GLN A CA 1
ATOM 581 C C . GLN A 1 73 ? 26.215 -1.708 -34.096 1.00 93.00 73 GLN A C 1
ATOM 583 O O . GLN A 1 73 ? 25.377 -2.315 -33.429 1.00 93.00 73 GLN A O 1
ATOM 588 N N . ARG A 1 74 ? 26.062 -1.552 -35.419 1.00 90.31 74 ARG A N 1
ATOM 589 C CA . ARG A 1 74 ? 24.943 -2.155 -36.160 1.00 90.31 74 ARG A CA 1
ATOM 590 C C . ARG A 1 74 ? 25.053 -3.679 -36.128 1.00 90.31 74 ARG A C 1
ATOM 592 O O . ARG A 1 74 ? 26.132 -4.217 -36.347 1.00 90.31 74 ARG A O 1
ATOM 599 N N . ASN A 1 75 ? 23.917 -4.351 -35.940 1.00 91.19 75 ASN A N 1
ATOM 600 C CA . ASN A 1 75 ? 23.788 -5.815 -35.903 1.00 91.19 75 ASN A CA 1
ATOM 601 C C . ASN A 1 75 ? 24.515 -6.516 -34.737 1.00 91.19 75 ASN A C 1
ATOM 603 O O . ASN A 1 75 ? 24.656 -7.733 -34.763 1.00 91.19 75 ASN A O 1
ATOM 607 N N . GLU A 1 76 ? 24.939 -5.782 -33.707 1.00 93.88 76 GLU A N 1
ATOM 608 C CA . GLU A 1 76 ? 25.539 -6.359 -32.493 1.00 93.88 76 GLU A CA 1
ATOM 609 C C . GLU A 1 76 ? 24.509 -7.130 -31.643 1.00 93.88 76 GLU A C 1
ATOM 611 O O . GLU A 1 76 ? 24.858 -8.088 -30.957 1.00 93.88 76 GLU A O 1
ATOM 616 N N . LEU A 1 77 ? 23.225 -6.755 -31.727 1.00 90.38 77 LEU A N 1
ATOM 617 C CA . LEU A 1 77 ? 22.133 -7.412 -31.010 1.00 90.38 77 LEU A CA 1
ATOM 618 C C . LEU A 1 77 ? 20.881 -7.531 -31.885 1.00 90.38 77 LEU A C 1
ATOM 620 O O . LEU A 1 77 ? 20.398 -6.540 -32.434 1.00 90.38 77 LEU A O 1
ATOM 624 N N . VAL A 1 78 ? 20.332 -8.744 -31.973 1.00 91.06 78 VAL A N 1
ATOM 625 C CA . VAL A 1 78 ? 19.081 -9.048 -32.680 1.00 91.06 78 VAL A CA 1
ATOM 626 C C . VAL A 1 78 ? 18.113 -9.696 -31.698 1.00 91.06 78 VAL A C 1
ATOM 628 O O . VAL A 1 78 ? 18.450 -10.679 -31.043 1.00 91.06 78 VAL A O 1
ATOM 631 N N . PHE A 1 79 ? 16.903 -9.149 -31.606 1.00 88.88 79 PHE A N 1
ATOM 632 C CA . PHE A 1 79 ? 15.816 -9.741 -30.833 1.00 88.88 79 PHE A CA 1
ATOM 633 C C . PHE A 1 79 ? 14.911 -10.527 -31.772 1.00 88.88 79 PHE A C 1
ATOM 635 O O . PHE A 1 79 ? 14.430 -9.989 -32.768 1.00 88.88 79 PHE A O 1
ATOM 642 N N . ALA A 1 80 ? 14.665 -11.785 -31.435 1.00 93.12 80 ALA A N 1
ATOM 643 C CA . ALA A 1 80 ? 13.657 -12.604 -32.081 1.00 93.12 80 ALA A CA 1
ATOM 644 C C . ALA A 1 80 ? 12.700 -13.102 -31.001 1.00 93.12 80 ALA A C 1
ATOM 646 O O . ALA A 1 80 ? 13.140 -13.550 -29.944 1.00 93.12 80 ALA A O 1
ATOM 647 N N . ASP A 1 81 ? 11.404 -13.008 -31.272 1.00 93.25 81 ASP A N 1
ATOM 648 C CA . ASP A 1 81 ? 10.360 -13.544 -30.408 1.00 93.25 81 ASP A CA 1
ATOM 649 C C . ASP A 1 81 ? 9.388 -14.367 -31.256 1.00 93.25 81 ASP A C 1
ATOM 651 O O . ASP A 1 81 ? 9.177 -14.083 -32.441 1.00 93.25 81 ASP A O 1
ATOM 655 N N . LEU A 1 82 ? 8.826 -15.414 -30.659 1.00 92.00 82 LEU A N 1
ATOM 656 C CA . LEU A 1 82 ? 7.852 -16.278 -31.309 1.00 92.00 82 LEU A CA 1
ATOM 657 C C . LEU A 1 82 ? 6.453 -15.837 -30.901 1.00 92.00 82 LEU A C 1
ATOM 659 O O . LEU A 1 82 ? 6.010 -16.064 -29.777 1.00 92.00 82 LEU A O 1
ATOM 663 N N . LEU A 1 83 ? 5.717 -15.262 -31.849 1.00 88.56 83 LEU A N 1
ATOM 664 C CA . LEU A 1 83 ? 4.303 -14.988 -31.650 1.00 88.56 83 LEU A CA 1
ATOM 665 C C . LEU A 1 83 ? 3.480 -16.214 -32.047 1.00 88.56 83 LEU A C 1
ATOM 667 O O . LEU A 1 83 ? 3.331 -16.526 -33.230 1.00 88.56 83 LEU A O 1
ATOM 671 N N . PHE A 1 84 ? 2.906 -16.897 -31.059 1.00 87.00 84 PHE A N 1
ATOM 672 C CA . PHE A 1 84 ? 1.946 -17.959 -31.334 1.00 87.00 84 PHE A CA 1
ATOM 673 C C . PHE A 1 84 ? 0.599 -17.352 -31.741 1.00 87.00 84 PHE A C 1
ATOM 675 O O . PHE A 1 84 ? 0.076 -16.489 -31.027 1.00 87.00 84 PHE A O 1
ATOM 682 N N . PRO A 1 85 ? 0.003 -17.788 -32.863 1.00 84.75 85 PRO A N 1
ATOM 683 C CA . PRO A 1 85 ? -1.298 -17.288 -33.270 1.00 84.75 85 PRO A CA 1
ATOM 684 C C . PRO A 1 85 ? -2.362 -17.655 -32.221 1.00 84.75 85 PRO A C 1
ATOM 686 O O . PRO A 1 85 ? -2.329 -18.759 -31.662 1.00 84.75 85 PRO A O 1
ATOM 689 N N . PRO A 1 86 ? -3.337 -16.768 -31.951 1.00 81.50 86 PRO A N 1
ATOM 690 C CA . PRO A 1 86 ? -4.467 -17.114 -31.100 1.00 81.50 86 PRO A CA 1
ATOM 691 C C . PRO A 1 86 ? -5.221 -18.300 -31.713 1.00 81.50 86 PRO A C 1
ATOM 693 O O . PRO A 1 86 ? -5.342 -18.403 -32.935 1.00 81.50 86 PRO A O 1
ATOM 696 N N . LYS A 1 87 ? -5.752 -19.202 -30.873 1.00 79.75 87 LYS A N 1
ATOM 697 C CA . LYS A 1 87 ? -6.557 -20.343 -31.338 1.00 79.75 87 LYS A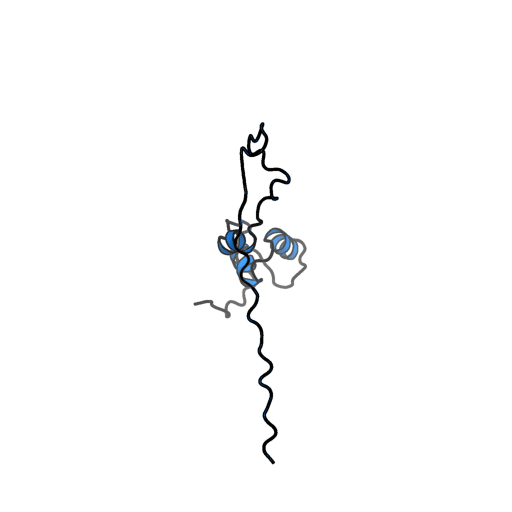 CA 1
ATOM 698 C C . LYS A 1 87 ? -7.695 -19.827 -32.223 1.00 79.75 87 LYS A C 1
ATOM 700 O O . LYS A 1 87 ? -8.625 -19.192 -31.723 1.00 79.75 87 LYS A O 1
ATOM 705 N N . MET A 1 88 ? -7.639 -20.116 -33.523 1.00 72.38 88 MET A N 1
ATOM 706 C CA . MET A 1 88 ? -8.767 -19.888 -34.419 1.00 72.38 88 MET A CA 1
ATOM 707 C C . MET A 1 88 ? -9.950 -20.702 -33.893 1.00 72.38 88 MET A C 1
ATOM 709 O O . MET A 1 88 ? -9.914 -21.931 -33.880 1.00 72.38 88 MET A O 1
ATOM 713 N N . ARG A 1 89 ? -11.013 -20.021 -33.452 1.00 65.56 89 ARG A N 1
ATOM 714 C CA . ARG A 1 89 ? -12.318 -20.666 -33.315 1.00 65.56 89 ARG A CA 1
ATOM 715 C C . ARG A 1 89 ? -12.793 -20.965 -34.730 1.00 65.56 89 ARG A C 1
ATOM 717 O O . ARG A 1 89 ? -13.331 -20.084 -35.397 1.00 65.56 89 ARG A O 1
ATOM 724 N N . THR A 1 90 ? -12.581 -22.187 -35.202 1.00 62.19 90 THR A N 1
ATOM 725 C CA . THR A 1 90 ? -13.339 -22.710 -36.334 1.00 62.19 90 THR A CA 1
ATOM 726 C C . THR A 1 90 ? -14.810 -22.577 -35.962 1.00 62.19 90 THR A C 1
ATOM 728 O O . THR A 1 90 ? -15.291 -23.236 -35.040 1.00 62.19 90 THR A O 1
ATOM 731 N N . ARG A 1 91 ? -15.543 -21.683 -36.640 1.00 58.44 91 ARG A N 1
ATOM 732 C CA . ARG A 1 91 ? -16.997 -21.818 -36.694 1.00 58.44 91 ARG A CA 1
ATOM 733 C C . ARG A 1 91 ? -17.215 -23.176 -37.335 1.00 58.44 91 ARG A C 1
ATOM 735 O O . ARG A 1 91 ? -16.956 -23.333 -38.525 1.00 58.44 91 ARG A O 1
ATOM 742 N N . ALA A 1 92 ? -17.591 -24.164 -36.529 1.00 57.31 92 ALA A N 1
ATOM 743 C CA . ALA A 1 92 ? -18.172 -25.375 -37.060 1.00 57.31 92 ALA A CA 1
ATOM 744 C C . ALA A 1 92 ? -19.301 -24.898 -37.974 1.00 57.31 92 ALA A C 1
ATOM 746 O O . ALA A 1 92 ? -20.255 -24.274 -37.510 1.00 57.31 92 ALA A O 1
ATOM 747 N N . LEU A 1 93 ? -19.123 -25.079 -39.281 1.00 54.31 93 LEU A N 1
ATOM 748 C CA . LEU A 1 93 ? -20.224 -25.038 -40.222 1.00 54.31 93 LEU A CA 1
ATOM 749 C C . LEU A 1 93 ? -21.166 -26.129 -39.730 1.00 54.31 93 LEU A C 1
ATOM 751 O O . LEU A 1 93 ? -20.921 -27.314 -39.961 1.00 54.31 93 LEU A O 1
ATOM 755 N N . SER A 1 94 ? -22.177 -25.735 -38.959 1.00 54.59 94 SER A N 1
ATOM 756 C CA . SER A 1 94 ? -23.325 -26.567 -38.657 1.00 54.59 94 SER A CA 1
ATOM 757 C C . SER A 1 94 ? -23.877 -26.966 -40.016 1.00 54.59 94 SER A C 1
ATOM 759 O O . SER A 1 94 ? -24.488 -26.161 -40.716 1.00 54.59 94 SER A O 1
ATOM 761 N N . ARG A 1 95 ? -23.556 -28.190 -40.442 1.00 46.97 95 ARG A N 1
ATOM 762 C CA . ARG A 1 95 ? -24.200 -28.827 -41.579 1.00 46.97 95 ARG A CA 1
ATOM 763 C C . ARG A 1 95 ? -25.688 -28.830 -41.258 1.00 46.97 95 ARG A C 1
ATOM 765 O O . ARG A 1 95 ? -26.117 -29.568 -40.377 1.00 46.97 95 ARG A O 1
ATOM 772 N N . CYS A 1 96 ? -26.451 -27.990 -41.950 1.00 48.81 96 CYS A N 1
ATOM 773 C CA . CYS A 1 96 ? -27.866 -28.239 -42.146 1.00 48.81 96 CYS A CA 1
ATOM 774 C C . CYS A 1 96 ? -27.954 -29.603 -42.836 1.00 48.81 96 CYS A C 1
ATOM 776 O O . CYS A 1 96 ? -27.517 -29.747 -43.979 1.00 48.81 96 CYS A O 1
ATOM 778 N N . ILE A 1 97 ? -28.416 -30.612 -42.109 1.00 41.91 97 ILE A N 1
ATOM 779 C CA . ILE A 1 97 ? -28.920 -31.847 -42.701 1.00 41.91 97 ILE A CA 1
ATOM 780 C C . ILE A 1 97 ? -30.448 -31.680 -42.694 1.00 41.91 97 ILE A C 1
ATOM 782 O O . ILE A 1 97 ? -30.958 -31.239 -41.659 1.00 41.91 97 ILE A O 1
ATOM 786 N N . PRO A 1 98 ? -31.139 -31.904 -43.829 1.00 51.47 98 PRO A N 1
ATOM 787 C CA . PRO A 1 98 ? -32.596 -31.807 -43.906 1.00 51.47 98 PRO A CA 1
ATOM 788 C C . PRO A 1 98 ? -33.300 -32.794 -42.969 1.00 51.47 98 PRO A C 1
ATOM 790 O O . PRO A 1 98 ? -32.719 -33.870 -42.696 1.00 51.47 98 PRO A O 1
#

InterPro domains:
  IPR025724 GAG-pre-integrase domain [PF13976] (10-58)

Organism: NCBI:txid29920

pLDDT: mean 83.45, std 16.09, range [35.34, 96.12]

Sequence (98 aa):
MVNFALRDGVTDLQCWHERLGHMNPQYIRKMADEGLVEGMMLQRRQFDMCEACQLGKQRAKAALQHLDRGVTQRNELVFADLLFPPKMRTRALSRCIP

Radius of gyration: 28.28 Å; chains: 1; bounding box: 60×43×68 Å

Secondary structure (DSSP, 8-state):
---TT----EE-HHHHHHHTTS--HHHHHHHHHTT-STT-EES-------HHHHHHHPPPPPPPS-------STTS-------PPP------------

Foldseek 3Di:
DDPPPPPQLEEALQVVCVVVPNPDSVVLVVCQVVVVDPNHHHPYSDDDDDPCCCVVVPDDDPDDPDDDPVDDDPPPDDDDDDDDDDPPPPPPPPPPDD